Protein AF-A0A949ASQ3-F1 (afdb_monomer_lite)

Radius of gyration: 26.22 Å; chains: 1; bounding box: 41×22×84 Å

Secondary structure (DSSP, 8-state):
--GGGTTT--B-BTTTTB-SB---SSSSHHHHHHHHHHHHHHHTSHHHHHHHHHHHHH----THHHHHHHHHHHHHHHHHHHHHHHHHHHHHHHHS--

Structure (mmCIF, N/CA/C/O backbone):
data_AF-A0A949ASQ3-F1
#
_entry.id   AF-A0A949ASQ3-F1
#
loop_
_atom_site.group_PDB
_atom_site.id
_atom_site.type_symbol
_atom_site.label_atom_id
_atom_site.label_alt_id
_atom_site.label_comp_id
_atom_site.label_asym_id
_atom_site.label_entity_id
_atom_site.label_seq_id
_atom_site.pdbx_PDB_ins_code
_atom_site.Cartn_x
_atom_site.Cartn_y
_atom_site.Cartn_z
_atom_site.occupancy
_atom_site.B_iso_or_equiv
_atom_site.auth_seq_id
_atom_site.auth_comp_id
_atom_site.auth_asym_id
_atom_site.auth_atom_id
_atom_site.pdbx_PDB_model_num
ATOM 1 N N . ALA A 1 1 ? 10.475 3.068 2.035 1.00 48.78 1 ALA A N 1
ATOM 2 C CA . ALA A 1 1 ? 9.093 3.611 2.082 1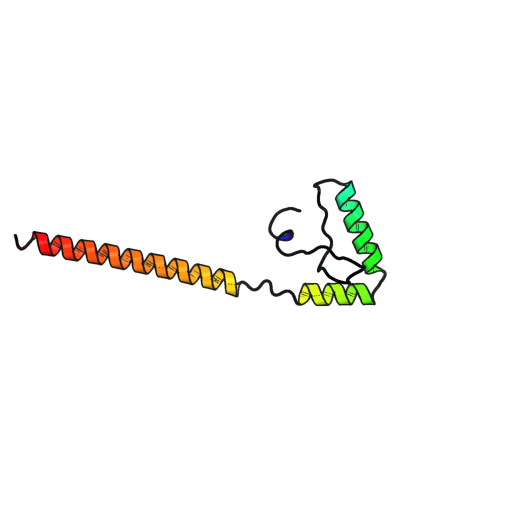.00 48.78 1 ALA A CA 1
ATOM 3 C C . ALA A 1 1 ? 8.800 4.249 3.445 1.00 48.78 1 ALA A C 1
ATOM 5 O O . ALA A 1 1 ? 9.374 3.809 4.434 1.00 48.78 1 ALA A O 1
ATOM 6 N N . VAL A 1 2 ? 7.947 5.280 3.499 1.00 45.16 2 VAL A N 1
ATOM 7 C CA . VAL A 1 2 ? 7.625 6.041 4.725 1.00 45.16 2 VAL A CA 1
ATOM 8 C C . VAL A 1 2 ? 6.141 5.858 5.071 1.00 45.16 2 VAL A C 1
ATOM 10 O O . VAL A 1 2 ? 5.285 6.097 4.222 1.00 45.16 2 VAL A O 1
ATOM 13 N N . GLY A 1 3 ? 5.829 5.459 6.309 1.00 63.28 3 GLY A N 1
ATOM 14 C CA . GLY A 1 3 ? 4.462 5.447 6.856 1.00 63.28 3 GLY A CA 1
ATOM 15 C C . GLY A 1 3 ? 3.464 4.511 6.153 1.00 63.28 3 GLY A C 1
ATOM 16 O O . GLY A 1 3 ? 3.854 3.554 5.489 1.00 63.28 3 GLY A O 1
ATOM 17 N N . GLY A 1 4 ? 2.164 4.817 6.288 1.00 58.88 4 GLY A N 1
ATOM 18 C CA . GLY A 1 4 ? 1.032 3.976 5.852 1.00 58.88 4 GLY A CA 1
ATOM 19 C C . GLY A 1 4 ? 0.950 3.655 4.352 1.00 58.88 4 GLY A C 1
ATOM 20 O O . GLY A 1 4 ? 0.113 2.854 3.941 1.00 58.88 4 GLY A O 1
ATOM 21 N N . LEU A 1 5 ? 1.833 4.228 3.530 1.00 63.56 5 LEU A N 1
ATOM 22 C CA . LEU A 1 5 ? 2.021 3.815 2.140 1.00 63.56 5 LEU A CA 1
ATOM 23 C C . LEU A 1 5 ? 2.721 2.447 2.048 1.00 63.56 5 LEU A C 1
ATOM 25 O O . LEU A 1 5 ? 2.371 1.644 1.192 1.00 63.56 5 LEU A O 1
ATOM 29 N N . LEU A 1 6 ? 3.671 2.151 2.944 1.00 67.44 6 LEU A N 1
ATOM 30 C CA . LEU A 1 6 ? 4.311 0.829 3.011 1.00 67.44 6 LEU A CA 1
ATOM 31 C C . LEU A 1 6 ? 3.304 -0.264 3.400 1.00 67.44 6 LEU A C 1
ATOM 33 O O . LEU A 1 6 ? 3.407 -1.387 2.922 1.00 67.44 6 LEU A O 1
ATOM 37 N N . ASP A 1 7 ? 2.324 0.079 4.238 1.00 70.12 7 ASP A N 1
ATOM 38 C CA . ASP A 1 7 ? 1.324 -0.872 4.735 1.00 70.12 7 ASP A CA 1
ATOM 39 C C . ASP A 1 7 ? 0.236 -1.201 3.700 1.00 70.12 7 ASP A C 1
ATOM 41 O O . ASP A 1 7 ? -0.509 -2.166 3.865 1.00 70.12 7 ASP A O 1
ATOM 45 N N . THR A 1 8 ? 0.113 -0.386 2.648 1.00 76.69 8 THR A N 1
ATOM 46 C CA . THR A 1 8 ? -0.984 -0.463 1.671 1.00 76.69 8 THR A CA 1
ATOM 47 C C . THR A 1 8 ? -0.507 -0.770 0.259 1.00 76.69 8 THR A C 1
ATOM 49 O O . THR A 1 8 ? -1.240 -1.389 -0.511 1.00 76.69 8 THR A O 1
ATOM 52 N N . VAL A 1 9 ? 0.730 -0.404 -0.082 1.00 86.06 9 VAL A N 1
ATOM 53 C CA . VAL A 1 9 ? 1.300 -0.653 -1.404 1.00 86.06 9 VAL A CA 1
ATOM 54 C C . VAL A 1 9 ? 2.140 -1.930 -1.397 1.00 86.06 9 VAL A C 1
ATOM 56 O O . VAL A 1 9 ? 3.020 -2.115 -0.566 1.00 86.06 9 VAL A O 1
ATOM 59 N N . THR A 1 10 ? 1.896 -2.804 -2.367 1.00 89.06 10 THR A N 1
ATOM 60 C CA . THR A 1 10 ? 2.672 -4.007 -2.669 1.00 89.06 10 THR A CA 1
ATOM 61 C C . THR A 1 10 ? 3.326 -3.858 -4.038 1.00 89.06 10 THR A C 1
ATOM 63 O O . THR A 1 10 ? 2.676 -3.467 -5.013 1.00 89.06 10 THR A O 1
ATOM 66 N N . ASP A 1 11 ? 4.623 -4.162 -4.113 1.00 91.69 11 ASP A N 1
ATOM 67 C CA . ASP A 1 11 ? 5.402 -3.918 -5.326 1.00 91.69 11 ASP A CA 1
ATOM 68 C C . ASP A 1 11 ? 4.920 -4.767 -6.508 1.00 91.69 11 ASP A C 1
ATOM 70 O O . ASP A 1 11 ? 4.690 -5.975 -6.389 1.00 91.69 11 ASP A O 1
ATOM 74 N N . TYR A 1 12 ? 4.770 -4.122 -7.662 1.00 93.12 12 TYR A N 1
ATOM 75 C CA . TYR A 1 12 ? 4.300 -4.760 -8.874 1.00 93.12 12 TYR A CA 1
ATOM 76 C C . TYR A 1 12 ? 5.381 -5.643 -9.499 1.00 93.12 12 TYR A C 1
ATOM 78 O O . TYR A 1 12 ? 6.468 -5.189 -9.862 1.00 93.12 12 TYR A O 1
ATOM 86 N N . ASN A 1 13 ? 5.042 -6.917 -9.692 1.00 90.81 13 ASN A N 1
ATOM 87 C CA . ASN A 1 13 ? 5.900 -7.902 -10.327 1.00 90.81 13 ASN A CA 1
ATOM 88 C C . ASN A 1 13 ? 5.348 -8.266 -11.719 1.00 90.81 13 ASN A C 1
ATOM 90 O O . ASN A 1 13 ? 4.361 -9.004 -11.802 1.00 90.81 13 ASN A O 1
ATOM 94 N N . PRO A 1 14 ? 6.009 -7.852 -12.816 1.00 87.31 14 PRO A N 1
ATOM 95 C CA . PRO A 1 14 ? 5.530 -8.096 -14.175 1.00 87.31 14 PRO A CA 1
ATOM 96 C C . PRO A 1 14 ? 5.517 -9.578 -14.572 1.00 87.31 14 PRO A C 1
ATOM 98 O O . PRO A 1 14 ? 4.719 -9.958 -15.421 1.00 87.31 14 PRO A O 1
ATOM 101 N N . LYS A 1 15 ? 6.342 -10.435 -13.947 1.00 89.00 15 LYS A N 1
ATOM 102 C CA . LYS A 1 15 ? 6.357 -11.884 -14.230 1.00 89.00 15 LYS A CA 1
ATOM 103 C C . LYS A 1 15 ? 5.103 -12.586 -13.713 1.00 89.00 15 LYS A C 1
ATOM 105 O O . LYS A 1 15 ? 4.642 -13.549 -14.308 1.00 89.00 15 LYS A O 1
ATOM 110 N N . THR A 1 16 ? 4.572 -12.121 -12.584 1.00 89.56 16 THR A N 1
ATOM 111 C CA . THR A 1 16 ? 3.381 -12.714 -11.945 1.00 89.56 16 THR A CA 1
ATOM 112 C C . THR A 1 16 ? 2.117 -11.892 -12.181 1.00 89.56 16 THR A C 1
ATOM 114 O O . THR A 1 16 ? 1.015 -12.346 -11.878 1.00 89.56 16 THR A O 1
ATOM 117 N N . GLY A 1 17 ? 2.272 -10.657 -12.664 1.00 86.81 17 GLY A N 1
ATOM 118 C CA . GLY A 1 17 ? 1.208 -9.673 -12.792 1.00 86.81 17 GLY A CA 1
ATOM 119 C C . GLY A 1 17 ? 0.588 -9.258 -11.456 1.00 86.81 17 GLY A C 1
ATOM 120 O O . GLY A 1 17 ? -0.519 -8.722 -11.477 1.00 86.81 17 GLY A O 1
ATOM 121 N N . ARG A 1 18 ? 1.231 -9.534 -10.310 1.00 88.62 18 ARG A N 1
ATOM 122 C CA . ARG A 1 18 ? 0.752 -9.211 -8.949 1.00 88.62 18 ARG A CA 1
ATOM 123 C C . ARG A 1 18 ? 1.362 -7.912 -8.425 1.00 88.62 18 ARG A C 1
ATOM 125 O O . ARG A 1 18 ? 2.330 -7.425 -8.991 1.00 88.62 18 ARG A O 1
ATOM 132 N N . GLY A 1 19 ? 0.790 -7.386 -7.344 1.00 89.88 19 GLY A N 1
ATOM 133 C CA . GLY A 1 19 ? 1.119 -6.080 -6.773 1.00 89.88 19 GLY A CA 1
ATOM 134 C C . GLY A 1 19 ? 0.127 -4.997 -7.200 1.00 89.88 19 GLY A C 1
ATOM 135 O O . GLY A 1 19 ? -0.666 -5.197 -8.134 1.00 89.88 19 GLY A O 1
ATOM 136 N N . ASN A 1 20 ? 0.156 -3.880 -6.482 1.00 90.25 20 ASN A N 1
ATOM 137 C CA . ASN A 1 20 ? -0.797 -2.774 -6.607 1.00 90.25 20 ASN A CA 1
ATOM 138 C C . ASN A 1 20 ? -0.117 -1.404 -6.822 1.00 90.25 20 ASN A C 1
ATOM 140 O O . ASN A 1 20 ? -0.808 -0.409 -7.024 1.00 90.25 20 ASN A O 1
ATOM 144 N N . GLY A 1 21 ? 1.217 -1.348 -6.826 1.00 90.38 21 GLY A N 1
ATOM 145 C CA . GLY A 1 21 ? 1.975 -0.123 -7.056 1.00 90.38 21 GLY A CA 1
ATOM 146 C C . GLY A 1 21 ? 3.469 -0.380 -7.212 1.00 90.38 21 GLY A C 1
ATOM 147 O O . GLY A 1 21 ? 3.892 -1.508 -7.449 1.00 90.38 21 GLY A O 1
ATOM 148 N N . PHE A 1 22 ? 4.273 0.676 -7.102 1.00 91.62 22 PHE A N 1
ATOM 149 C CA . PHE A 1 22 ? 5.724 0.614 -7.273 1.00 91.62 22 PHE A CA 1
ATOM 150 C C . PHE A 1 22 ? 6.395 1.108 -6.000 1.00 91.62 22 PHE A C 1
ATOM 152 O O . PHE A 1 22 ? 6.240 2.266 -5.613 1.00 91.62 22 PHE A O 1
ATOM 159 N N . LEU A 1 23 ? 7.125 0.215 -5.341 1.00 90.19 23 LEU A N 1
ATOM 160 C CA . LEU A 1 23 ? 7.888 0.535 -4.146 1.00 90.19 23 LEU A CA 1
ATOM 161 C C . LEU A 1 23 ? 9.358 0.761 -4.484 1.00 90.19 23 LEU A C 1
ATOM 163 O O . LEU A 1 23 ? 9.895 0.246 -5.467 1.00 90.19 23 LEU A O 1
ATOM 167 N N . PHE A 1 24 ? 10.010 1.510 -3.606 1.00 89.19 24 PHE A N 1
ATOM 168 C CA . PHE A 1 24 ? 11.450 1.669 -3.573 1.00 89.19 24 PHE A CA 1
ATOM 169 C C . PHE A 1 24 ? 11.936 1.446 -2.133 1.00 89.19 24 PHE A C 1
ATOM 171 O O . PHE A 1 24 ? 11.277 1.836 -1.156 1.00 89.19 24 PHE A O 1
ATOM 178 N N . THR A 1 25 ? 13.043 0.722 -2.001 1.00 79.75 25 THR A N 1
ATOM 179 C CA . THR A 1 25 ? 13.503 0.143 -0.734 1.00 79.75 25 THR A CA 1
ATOM 180 C C . THR A 1 25 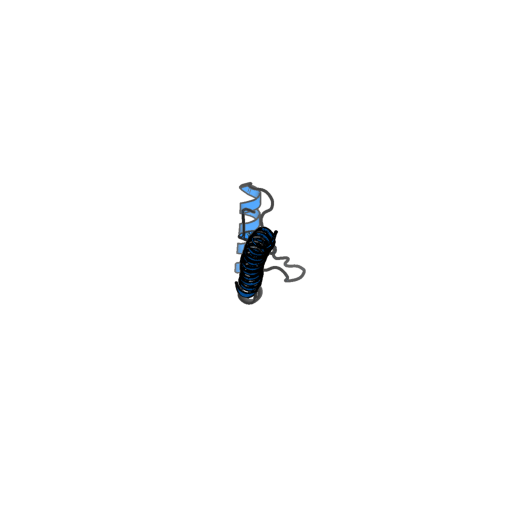? 14.233 1.158 0.131 1.00 79.75 25 THR A C 1
ATOM 182 O O . THR A 1 25 ? 13.860 1.352 1.290 1.00 79.75 25 THR A O 1
ATOM 185 N N . SER A 1 26 ? 15.218 1.851 -0.436 1.00 82.50 26 SER A N 1
ATOM 186 C CA . SER A 1 26 ? 16.073 2.794 0.285 1.00 82.50 26 SER A CA 1
ATOM 187 C C . SER A 1 26 ? 15.588 4.220 0.080 1.00 82.50 26 SER A C 1
ATOM 189 O O . SER A 1 26 ? 15.053 4.554 -0.970 1.00 82.50 26 SER A O 1
ATOM 191 N N . TYR A 1 27 ? 15.815 5.108 1.044 1.00 81.06 27 TYR A N 1
ATOM 192 C CA . TYR A 1 27 ? 15.571 6.541 0.851 1.00 81.06 27 TYR A CA 1
ATOM 193 C C . TYR A 1 27 ? 16.705 7.168 0.017 1.00 81.06 27 TYR A C 1
ATOM 195 O O . TYR A 1 27 ? 17.504 7.954 0.516 1.00 81.06 27 TYR A O 1
ATOM 203 N N . SER A 1 28 ? 16.826 6.742 -1.241 1.00 89.31 28 SER A N 1
ATOM 204 C CA . SER A 1 28 ? 17.854 7.178 -2.185 1.00 89.31 28 SER A CA 1
ATOM 205 C C . SER A 1 28 ? 17.204 7.672 -3.479 1.00 89.31 28 SER A C 1
ATOM 207 O O . SER A 1 28 ? 16.174 7.152 -3.918 1.00 89.31 28 SER A O 1
ATOM 209 N N . SER A 1 29 ? 17.818 8.667 -4.121 1.00 90.69 29 SER A N 1
ATOM 210 C CA . SER A 1 29 ? 17.348 9.182 -5.414 1.00 90.69 29 SER A CA 1
ATOM 211 C C . SER A 1 29 ? 17.385 8.112 -6.510 1.00 90.69 29 SER A C 1
ATOM 213 O O . SER A 1 29 ? 16.532 8.105 -7.393 1.00 90.69 29 SER A O 1
ATOM 215 N N . ASN A 1 30 ? 18.340 7.182 -6.429 1.00 92.50 30 ASN A N 1
ATOM 216 C CA . ASN A 1 30 ? 18.497 6.096 -7.395 1.00 92.50 30 ASN A CA 1
ATOM 217 C C . ASN A 1 30 ? 17.350 5.083 -7.301 1.00 92.50 30 ASN A C 1
ATOM 219 O O . ASN A 1 30 ? 16.774 4.717 -8.325 1.00 92.50 30 ASN A O 1
ATOM 223 N N . ASP A 1 31 ? 16.977 4.669 -6.086 1.00 89.12 31 ASP A N 1
ATOM 224 C CA . ASP A 1 31 ? 15.881 3.718 -5.875 1.00 89.12 31 ASP A CA 1
ATOM 225 C C . ASP A 1 31 ? 14.539 4.341 -6.296 1.00 89.12 31 ASP A C 1
ATOM 227 O O . ASP A 1 31 ? 13.692 3.664 -6.887 1.00 89.12 31 ASP A O 1
ATOM 231 N N . LEU A 1 32 ? 14.358 5.646 -6.052 1.00 90.56 32 LEU A N 1
ATOM 232 C CA . LEU A 1 32 ? 13.192 6.394 -6.524 1.00 90.56 32 LEU A CA 1
ATOM 233 C C . LEU A 1 32 ? 13.130 6.441 -8.056 1.00 90.56 32 LEU A C 1
ATOM 235 O O . LEU A 1 32 ? 12.085 6.140 -8.634 1.00 90.56 32 LEU A O 1
ATOM 239 N N . LEU A 1 33 ? 14.241 6.794 -8.712 1.00 94.25 33 LEU A N 1
ATOM 240 C CA . LEU A 1 33 ? 14.321 6.839 -10.171 1.00 94.25 33 LEU A CA 1
ATOM 241 C C . LEU A 1 33 ? 14.003 5.469 -10.775 1.00 94.25 33 LEU A C 1
ATOM 243 O O . LEU A 1 33 ? 13.215 5.378 -11.711 1.00 94.25 33 LEU A O 1
ATOM 247 N N . PHE A 1 34 ? 14.546 4.396 -10.201 1.00 92.69 34 PHE A N 1
ATOM 248 C CA . PHE A 1 34 ? 14.269 3.037 -10.651 1.00 92.69 34 PHE A CA 1
ATOM 249 C C . PHE A 1 34 ? 12.779 2.681 -10.546 1.00 92.69 34 PHE A C 1
ATOM 251 O O . PHE A 1 34 ? 12.195 2.150 -11.494 1.00 92.69 34 PHE A O 1
ATOM 258 N N . ALA A 1 35 ? 12.131 2.996 -9.421 1.00 92.62 35 ALA A N 1
ATOM 259 C CA . ALA A 1 35 ? 10.696 2.772 -9.263 1.00 92.62 35 ALA A CA 1
ATOM 260 C C . ALA A 1 35 ? 9.861 3.589 -10.263 1.00 92.62 35 ALA A C 1
ATOM 262 O O . ALA A 1 35 ? 8.901 3.058 -10.825 1.00 92.62 35 ALA A O 1
ATOM 263 N N . LEU A 1 36 ? 10.251 4.837 -10.536 1.00 94.06 36 LEU A N 1
ATOM 264 C CA . LEU A 1 36 ? 9.579 5.690 -11.514 1.00 94.06 36 LEU A CA 1
ATOM 265 C C . LEU A 1 36 ? 9.720 5.145 -12.941 1.00 94.06 36 LEU A C 1
ATOM 267 O O . LEU A 1 36 ? 8.728 5.071 -13.665 1.00 94.06 36 LEU A O 1
ATOM 271 N N . THR A 1 37 ? 10.917 4.705 -13.329 1.00 94.62 37 THR A N 1
ATOM 272 C CA . THR A 1 37 ? 11.157 4.085 -14.638 1.00 94.62 37 THR A CA 1
ATOM 273 C C . THR A 1 37 ? 10.267 2.859 -14.830 1.00 94.62 37 THR A C 1
ATOM 275 O O . THR A 1 37 ? 9.548 2.778 -15.826 1.00 94.62 37 THR A O 1
ATOM 278 N N . ARG A 1 38 ? 10.202 1.958 -13.837 1.00 94.06 38 ARG A N 1
ATOM 279 C CA . ARG A 1 38 ? 9.294 0.796 -13.884 1.00 94.06 38 ARG A CA 1
ATOM 280 C C . ARG A 1 38 ? 7.829 1.208 -14.032 1.00 94.06 38 ARG A C 1
ATOM 282 O O . ARG A 1 38 ? 7.082 0.555 -14.764 1.00 94.06 38 ARG A O 1
ATOM 289 N N . ALA A 1 39 ? 7.405 2.269 -13.347 1.00 92.88 39 ALA A N 1
ATOM 290 C CA . ALA A 1 39 ? 6.041 2.774 -13.453 1.00 92.88 39 ALA A CA 1
ATOM 291 C C . ALA A 1 39 ? 5.735 3.284 -14.870 1.00 92.88 39 ALA A C 1
ATOM 293 O O . ALA A 1 39 ? 4.715 2.906 -15.447 1.00 92.88 39 ALA A O 1
ATOM 294 N N . LEU A 1 40 ? 6.640 4.069 -15.461 1.00 94.62 40 LEU A N 1
ATOM 295 C CA . LEU A 1 40 ? 6.492 4.616 -16.813 1.00 94.62 40 LEU A CA 1
ATOM 296 C C . LEU A 1 40 ? 6.504 3.530 -17.896 1.00 94.62 40 LEU A C 1
ATOM 298 O O . LEU A 1 40 ? 5.695 3.574 -18.822 1.00 94.62 40 LEU A O 1
ATOM 302 N N . GLU A 1 41 ? 7.366 2.523 -17.770 1.00 93.19 41 GLU A N 1
ATOM 303 C CA . GLU A 1 41 ? 7.390 1.372 -18.683 1.00 93.19 41 GLU A CA 1
ATOM 304 C C . GLU A 1 41 ? 6.070 0.590 -18.667 1.00 93.19 41 GLU A C 1
ATOM 306 O O . GLU A 1 41 ? 5.594 0.124 -19.705 1.00 93.19 41 GLU A O 1
ATOM 311 N N . ASN A 1 42 ? 5.450 0.448 -17.491 1.00 90.88 42 ASN A N 1
ATOM 312 C CA . ASN A 1 42 ? 4.158 -0.222 -17.363 1.00 90.88 42 ASN A CA 1
ATOM 313 C C . ASN A 1 42 ? 2.992 0.668 -17.801 1.00 90.88 42 ASN A C 1
ATOM 315 O O . ASN A 1 42 ? 2.024 0.149 -18.351 1.00 90.88 42 ASN A O 1
ATOM 319 N N . TYR A 1 43 ? 3.090 1.985 -17.619 1.00 91.19 43 TYR A N 1
ATOM 320 C CA . TYR A 1 43 ? 2.098 2.947 -18.101 1.00 91.19 43 TYR A CA 1
ATOM 321 C C . TYR A 1 43 ? 1.955 2.912 -19.629 1.00 91.19 43 TYR A C 1
ATOM 323 O O . TYR A 1 43 ? 0.839 2.936 -20.145 1.00 91.19 43 TYR A O 1
ATOM 331 N N . GLN A 1 44 ? 3.068 2.746 -20.353 1.00 92.94 44 GLN A N 1
ATOM 332 C CA . GLN A 1 44 ? 3.057 2.563 -21.812 1.00 92.94 44 GLN A CA 1
ATOM 333 C C . GLN A 1 44 ? 2.290 1.301 -22.254 1.00 92.94 44 GLN A C 1
ATOM 335 O O . GLN A 1 44 ? 1.816 1.217 -23.385 1.00 92.94 44 GLN A O 1
ATOM 340 N N . ARG A 1 45 ? 2.125 0.312 -21.366 1.00 92.81 45 ARG A N 1
ATOM 341 C CA . ARG A 1 45 ? 1.390 -0.935 -21.625 1.00 92.81 45 ARG A CA 1
ATOM 342 C C . ARG A 1 45 ? -0.030 -0.828 -21.078 1.00 92.81 45 ARG A C 1
ATOM 344 O O . ARG A 1 45 ? -0.336 -1.322 -19.994 1.00 92.81 45 ARG A O 1
ATOM 351 N N . GLN A 1 46 ? -0.919 -0.211 -21.852 1.00 90.69 46 GLN A N 1
ATOM 352 C CA . GLN A 1 46 ? -2.243 0.206 -21.378 1.00 90.69 46 GLN A CA 1
ATOM 353 C C . GLN A 1 46 ? -3.109 -0.929 -20.793 1.00 90.69 46 GLN A C 1
ATOM 355 O O . GLN A 1 46 ? -3.801 -0.722 -19.796 1.00 90.69 46 GLN A O 1
ATOM 360 N N . SER A 1 47 ? -3.041 -2.144 -21.344 1.00 90.94 47 SER A N 1
ATOM 361 C CA . SER A 1 47 ? -3.770 -3.314 -20.823 1.00 90.94 47 SER A CA 1
ATOM 362 C C . SER A 1 47 ? -3.273 -3.754 -19.437 1.00 90.94 47 SER A C 1
ATOM 364 O O . SER A 1 47 ? -4.069 -3.979 -18.516 1.00 90.94 47 SER A O 1
ATOM 366 N N . THR A 1 48 ? -1.953 -3.833 -19.271 1.00 89.38 48 THR A N 1
ATOM 367 C CA . THR A 1 48 ? -1.283 -4.139 -18.002 1.00 89.38 48 THR A CA 1
ATOM 368 C C . THR A 1 48 ? -1.569 -3.055 -16.971 1.00 89.38 48 THR A C 1
ATOM 370 O O . THR A 1 48 ? -1.976 -3.362 -15.850 1.00 89.38 48 THR A O 1
ATOM 373 N N . TRP A 1 49 ? -1.445 -1.789 -17.375 1.00 92.94 49 TRP A N 1
ATOM 374 C CA . TRP A 1 49 ? -1.718 -0.631 -16.533 1.00 92.94 49 TRP A CA 1
ATOM 375 C C . TRP A 1 49 ? -3.145 -0.638 -15.987 1.00 92.94 49 TRP A C 1
ATOM 377 O O . TRP A 1 49 ? -3.352 -0.565 -14.778 1.00 92.94 49 TRP A O 1
ATOM 387 N N . GLN A 1 50 ? -4.147 -0.813 -16.853 1.00 92.81 50 GLN A N 1
ATOM 388 C CA . GLN A 1 50 ? -5.539 -0.868 -16.409 1.00 92.81 50 GLN A CA 1
ATOM 389 C C . GLN A 1 50 ? -5.803 -2.026 -15.443 1.00 92.81 50 GLN A C 1
ATOM 391 O O . GLN A 1 50 ? -6.608 -1.889 -14.523 1.00 92.81 50 GLN A O 1
ATOM 396 N N . THR A 1 51 ? -5.147 -3.169 -15.643 1.00 91.19 51 THR A N 1
ATOM 397 C CA . THR A 1 51 ? -5.288 -4.325 -14.749 1.00 91.19 51 THR A CA 1
ATOM 398 C C . THR A 1 51 ? -4.702 -4.032 -13.369 1.00 91.19 51 THR A C 1
ATOM 400 O O . THR A 1 51 ? -5.341 -4.340 -12.361 1.00 91.19 51 THR A O 1
ATOM 403 N N . LEU A 1 52 ? -3.530 -3.394 -13.322 1.00 91.19 52 LEU A N 1
ATOM 404 C CA . LEU A 1 52 ? -2.887 -2.943 -12.090 1.00 91.19 52 LEU A CA 1
ATOM 405 C C . LEU A 1 52 ? -3.772 -1.930 -11.354 1.00 91.19 52 LEU A C 1
ATOM 407 O O . LEU A 1 52 ? -4.103 -2.154 -10.191 1.00 91.19 52 LEU A O 1
ATOM 411 N N . VAL A 1 53 ? -4.242 -0.885 -12.044 1.00 90.50 53 VAL A N 1
ATOM 412 C CA . VAL A 1 53 ? -5.120 0.148 -11.466 1.00 90.50 53 VAL A CA 1
ATOM 413 C C . VAL A 1 53 ? -6.416 -0.464 -10.937 1.00 90.50 53 VAL A C 1
ATOM 415 O O . VAL A 1 53 ? -6.797 -0.211 -9.798 1.00 90.50 53 VAL A O 1
ATOM 418 N N . ARG A 1 54 ? -7.082 -1.330 -11.713 1.00 90.38 54 ARG A N 1
ATOM 419 C CA . ARG A 1 54 ? -8.304 -2.016 -11.260 1.00 90.38 54 ARG A CA 1
ATOM 420 C C . ARG A 1 54 ? -8.064 -2.873 -10.022 1.00 90.38 54 ARG A C 1
ATOM 422 O O . ARG A 1 54 ? -8.970 -3.001 -9.205 1.00 90.38 54 ARG A O 1
ATOM 429 N N . ARG A 1 55 ? -6.884 -3.482 -9.880 1.00 87.88 55 ARG A N 1
ATOM 430 C CA . ARG A 1 55 ? -6.532 -4.242 -8.677 1.00 87.88 55 ARG A CA 1
ATOM 431 C C . ARG A 1 55 ? -6.323 -3.321 -7.483 1.00 87.88 55 ARG A C 1
ATOM 433 O O . ARG A 1 55 ? -6.939 -3.568 -6.456 1.00 87.88 55 ARG A O 1
ATOM 440 N N . ALA A 1 56 ? -5.533 -2.263 -7.643 1.00 87.69 56 ALA A N 1
ATOM 441 C CA . ALA A 1 56 ? -5.295 -1.283 -6.588 1.00 87.69 56 ALA A CA 1
ATOM 442 C C . ALA A 1 56 ? -6.613 -0.674 -6.079 1.00 87.69 56 ALA A C 1
ATOM 444 O O . ALA A 1 56 ? -6.853 -0.623 -4.880 1.00 87.69 56 ALA A O 1
ATOM 445 N N . MET A 1 57 ? -7.531 -0.330 -6.987 1.00 85.94 57 MET A N 1
ATOM 446 C CA . MET A 1 57 ? -8.853 0.205 -6.634 1.00 85.94 57 MET A CA 1
ATOM 447 C C . MET A 1 57 ? -9.792 -0.816 -5.974 1.00 85.94 57 MET A C 1
ATOM 449 O O . MET A 1 57 ? -10.757 -0.425 -5.322 1.00 85.94 57 MET A O 1
ATOM 453 N N . LYS A 1 58 ? -9.548 -2.120 -6.154 1.00 83.88 58 LYS A N 1
ATOM 454 C CA . LYS A 1 58 ? -10.300 -3.187 -5.477 1.00 83.88 58 LYS A CA 1
ATOM 455 C C . LYS A 1 58 ? -9.807 -3.443 -4.059 1.00 83.88 58 LYS A C 1
ATOM 457 O O . LYS A 1 58 ? -10.496 -4.139 -3.313 1.00 83.88 58 LYS A O 1
ATOM 462 N N . GLU A 1 59 ? -8.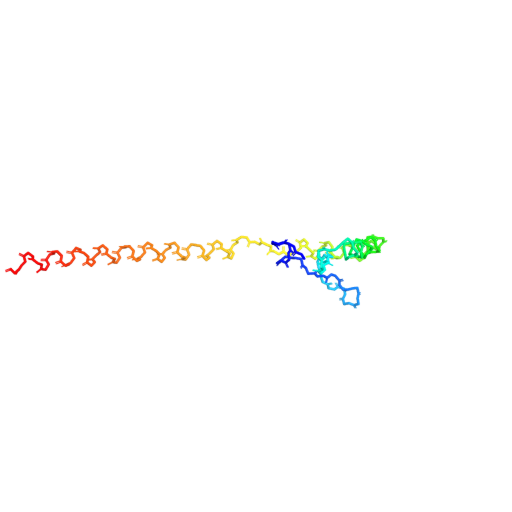636 -2.938 -3.682 1.00 78.00 59 GLU A N 1
ATOM 463 C CA . GLU A 1 59 ? -8.156 -3.117 -2.322 1.00 78.00 59 GLU A CA 1
ATOM 464 C C . GLU A 1 59 ? -9.018 -2.318 -1.348 1.00 78.00 59 GLU A C 1
ATOM 466 O O . GLU A 1 59 ? -9.163 -1.098 -1.417 1.00 78.00 59 GLU A O 1
ATOM 471 N N . SER A 1 60 ? -9.660 -3.048 -0.439 1.00 65.94 60 SER A N 1
ATOM 472 C CA . SER A 1 60 ? -10.542 -2.467 0.556 1.00 65.94 60 SER A CA 1
ATOM 473 C C . SER A 1 60 ? -9.724 -1.963 1.745 1.00 65.94 60 SER A C 1
ATOM 475 O O . SER A 1 60 ? -9.496 -2.703 2.702 1.00 65.94 60 SER A O 1
ATOM 477 N N . TYR A 1 61 ? -9.359 -0.683 1.754 1.00 66.69 61 TYR A N 1
ATOM 478 C CA . TYR A 1 61 ? -8.774 -0.017 2.931 1.00 66.69 61 TYR A CA 1
ATOM 479 C C . TYR A 1 61 ? -9.852 0.439 3.931 1.00 66.69 61 TYR A C 1
ATOM 481 O O . TYR A 1 61 ? -9.819 1.539 4.480 1.00 66.69 61 TYR A O 1
ATOM 489 N N . SER A 1 62 ? -10.877 -0.394 4.127 1.00 68.88 62 SER A N 1
ATOM 490 C CA . SER A 1 62 ? -12.049 -0.037 4.921 1.00 68.88 62 SER A CA 1
ATOM 491 C C . SER A 1 62 ? -11.691 0.169 6.395 1.00 68.88 62 SER A C 1
ATOM 493 O O . SER A 1 62 ? -11.134 -0.710 7.054 1.00 68.88 62 SER A O 1
ATOM 495 N N . TRP A 1 63 ? -12.143 1.291 6.955 1.00 72.31 63 TRP A N 1
ATOM 496 C CA . TRP A 1 63 ? -12.066 1.605 8.386 1.00 72.31 63 TRP A CA 1
ATOM 497 C C . TRP A 1 63 ? -12.890 0.674 9.286 1.00 72.31 63 TRP A C 1
ATOM 499 O O . TRP A 1 63 ? -12.802 0.759 10.511 1.00 72.31 63 TRP A O 1
ATOM 509 N N . THR A 1 64 ? -13.677 -0.237 8.713 1.00 79.69 64 THR A N 1
ATOM 510 C CA . THR A 1 64 ? -14.564 -1.136 9.464 1.00 79.69 64 THR A CA 1
ATOM 511 C C . THR A 1 64 ? -13.822 -2.017 10.468 1.00 79.69 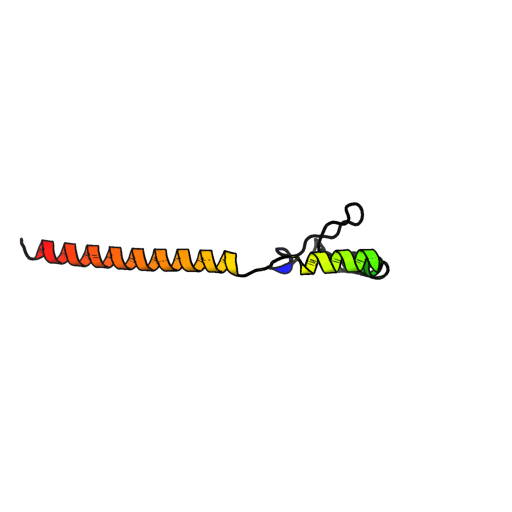64 THR A C 1
ATOM 513 O O . THR A 1 64 ? -14.293 -2.179 11.596 1.00 79.69 64 THR A O 1
ATOM 516 N N . LEU A 1 65 ? -12.662 -2.574 10.102 1.00 77.50 65 LEU A N 1
ATOM 517 C CA . LEU A 1 65 ? -11.903 -3.461 10.988 1.00 77.50 65 LEU A CA 1
ATOM 518 C C . LEU A 1 65 ? -11.238 -2.690 12.150 1.00 77.50 65 LEU A C 1
ATOM 520 O O . LEU A 1 65 ? -11.441 -3.092 13.302 1.00 77.50 65 LEU A O 1
ATOM 524 N N . PRO A 1 66 ? -10.518 -1.569 11.916 1.00 82.75 66 PRO A N 1
ATOM 525 C CA . PRO A 1 66 ? -10.037 -0.714 13.002 1.00 82.75 66 PRO A CA 1
ATOM 526 C C . PRO A 1 66 ? -11.169 -0.182 13.889 1.00 82.75 66 PRO A C 1
ATOM 528 O O . PRO A 1 66 ? -11.081 -0.286 15.111 1.00 82.75 66 PRO A O 1
ATOM 531 N N . ALA A 1 67 ? -12.269 0.309 13.306 1.00 89.50 67 ALA A N 1
ATOM 532 C CA . ALA A 1 67 ? -13.398 0.859 14.059 1.00 89.50 67 ALA A CA 1
ATOM 533 C C . ALA A 1 67 ? -14.019 -0.171 15.016 1.00 89.50 67 ALA A C 1
ATOM 535 O O . ALA A 1 67 ? -14.265 0.135 16.185 1.00 89.50 67 ALA A O 1
ATOM 536 N N . LYS A 1 68 ? -14.198 -1.425 14.572 1.00 91.06 68 LYS A N 1
ATOM 537 C CA . LYS A 1 68 ? -14.654 -2.522 15.444 1.00 91.06 68 LYS A CA 1
ATOM 538 C C . LYS A 1 68 ? -13.714 -2.732 16.634 1.00 91.06 68 LYS A C 1
ATOM 540 O O . LYS A 1 68 ? -14.189 -2.873 17.762 1.00 91.06 68 LYS A O 1
ATOM 545 N N . LYS A 1 69 ? -12.394 -2.715 16.412 1.00 90.06 69 LYS A N 1
ATOM 546 C CA . LYS A 1 69 ? -11.395 -2.845 17.489 1.00 90.06 69 LYS A CA 1
ATOM 547 C C . LYS A 1 69 ? -11.488 -1.685 18.488 1.00 90.06 69 LYS A C 1
ATOM 549 O O . LYS A 1 69 ? -11.490 -1.933 19.694 1.00 90.06 69 LYS A O 1
ATOM 554 N N . TYR A 1 70 ? -11.651 -0.452 18.006 1.00 92.44 70 TYR A N 1
ATOM 555 C CA . TYR A 1 70 ? -11.852 0.722 18.864 1.00 92.44 70 TYR A CA 1
ATOM 556 C C . TYR A 1 70 ? -13.120 0.612 19.719 1.00 92.44 70 TYR A C 1
ATOM 558 O O . TYR A 1 70 ? -13.066 0.842 20.927 1.00 92.44 70 TYR A O 1
ATOM 566 N N . ILE A 1 71 ? -14.244 0.183 19.135 1.00 95.56 71 ILE A N 1
ATOM 567 C CA . ILE A 1 71 ? -15.505 -0.016 19.868 1.00 95.56 71 ILE A CA 1
ATOM 568 C C . ILE A 1 71 ? -15.342 -1.066 20.977 1.00 95.56 71 ILE A C 1
ATOM 570 O O . ILE A 1 71 ? -15.813 -0.861 22.098 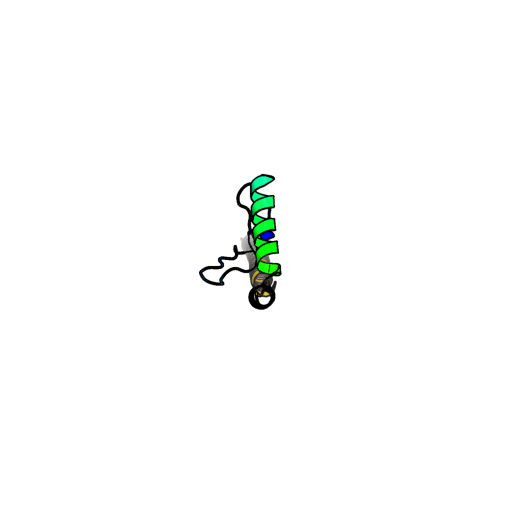1.00 95.56 71 ILE A O 1
ATOM 574 N N . ILE A 1 72 ? -14.665 -2.185 20.694 1.00 96.25 72 ILE A N 1
ATOM 575 C CA . ILE A 1 72 ? -14.394 -3.237 21.689 1.00 96.25 72 ILE A CA 1
ATOM 576 C C . ILE A 1 72 ? -13.569 -2.679 22.851 1.00 96.25 72 ILE A C 1
ATOM 578 O O . ILE A 1 72 ? -13.917 -2.900 24.016 1.00 96.25 72 ILE A O 1
ATOM 582 N N . LEU A 1 73 ? -12.501 -1.938 22.547 1.00 96.50 73 LEU A N 1
ATOM 583 C CA . LEU A 1 73 ? -11.645 -1.327 23.559 1.00 96.50 73 LEU A CA 1
ATOM 584 C C . LEU A 1 73 ? -12.440 -0.360 24.443 1.00 96.50 73 LEU A C 1
ATOM 586 O O . LEU A 1 73 ? -12.385 -0.457 25.668 1.00 96.50 73 LEU A O 1
ATOM 590 N N . TYR A 1 74 ? -13.243 0.510 23.833 1.00 96.31 74 TYR A N 1
ATOM 591 C CA . TYR A 1 74 ? -14.067 1.479 24.549 1.00 96.31 74 TYR A CA 1
ATOM 592 C C . TYR A 1 74 ? -15.079 0.798 25.485 1.00 96.31 74 TYR A C 1
ATOM 594 O O . TYR A 1 74 ? -15.166 1.123 26.673 1.00 96.31 74 TYR A O 1
ATOM 602 N N . ARG A 1 75 ? -15.776 -0.238 24.995 1.00 96.56 75 ARG A N 1
ATOM 603 C CA . ARG A 1 75 ? -16.703 -1.051 25.803 1.00 96.56 75 ARG A CA 1
ATOM 604 C C . ARG A 1 75 ? -16.003 -1.733 26.980 1.00 96.56 75 ARG A C 1
ATOM 606 O O . ARG A 1 75 ? -16.556 -1.769 28.082 1.00 96.56 75 ARG A O 1
ATOM 613 N N . LYS A 1 76 ? -14.785 -2.249 26.777 1.00 96.69 76 LYS A N 1
ATOM 614 C CA . LYS A 1 76 ? -13.974 -2.861 27.842 1.00 96.69 76 LYS A CA 1
ATOM 615 C C . LYS A 1 76 ? -13.650 -1.847 28.941 1.00 96.69 76 LYS A C 1
ATOM 617 O O . LYS A 1 76 ? -13.779 -2.173 30.122 1.00 96.69 76 LYS A O 1
ATOM 622 N N . THR A 1 77 ? -13.283 -0.624 28.568 1.00 96.44 77 THR A N 1
ATOM 623 C CA . THR A 1 77 ? -12.966 0.451 29.518 1.00 96.44 77 THR A CA 1
ATOM 624 C C . THR A 1 77 ? -14.191 0.865 30.330 1.00 96.44 77 THR A C 1
ATOM 626 O O . THR A 1 77 ? -14.112 0.904 31.557 1.00 96.44 77 THR A O 1
ATOM 629 N N . ILE A 1 78 ? -15.351 1.052 29.689 1.00 96.44 78 ILE A N 1
ATOM 630 C CA . ILE A 1 78 ? -16.614 1.347 30.392 1.00 96.44 78 ILE A CA 1
ATOM 631 C C . ILE A 1 78 ? -16.953 0.246 31.402 1.00 96.44 78 ILE A C 1
ATOM 633 O O . ILE A 1 78 ? -17.287 0.534 32.552 1.00 96.44 78 ILE A O 1
ATOM 637 N N . ARG A 1 79 ? -16.844 -1.028 31.002 1.00 95.38 79 ARG A N 1
ATOM 638 C CA . ARG A 1 79 ? -17.119 -2.161 31.899 1.00 95.38 79 ARG A CA 1
ATOM 639 C C . ARG A 1 79 ? -16.167 -2.180 33.095 1.00 95.38 79 ARG A C 1
ATOM 641 O O . ARG A 1 79 ? -16.604 -2.432 34.215 1.00 95.38 79 ARG A O 1
ATOM 648 N N . LYS A 1 80 ? -14.881 -1.886 32.878 1.00 94.31 80 LYS A N 1
ATOM 649 C CA . LYS A 1 80 ? -13.883 -1.795 33.954 1.00 94.31 80 LYS A CA 1
ATOM 650 C C . LYS A 1 80 ? -14.244 -0.698 34.958 1.00 94.31 80 LYS A C 1
ATOM 652 O O . LYS A 1 80 ? -14.198 -0.964 36.155 1.00 94.31 80 LYS A O 1
ATOM 657 N N . ILE A 1 81 ? -14.649 0.480 34.480 1.00 94.12 81 ILE A N 1
ATOM 658 C CA . ILE A 1 81 ? -15.064 1.605 35.332 1.00 94.12 81 ILE A CA 1
ATOM 659 C C . ILE A 1 81 ? -16.303 1.233 36.155 1.00 94.12 81 ILE A C 1
ATOM 661 O O . ILE A 1 81 ? -16.287 1.380 37.375 1.00 94.12 81 ILE A O 1
ATOM 665 N N . LYS A 1 82 ? -17.341 0.661 35.525 1.00 91.12 82 LYS A N 1
ATOM 666 C CA . LYS A 1 82 ? -18.544 0.193 36.240 1.00 91.12 82 LYS A CA 1
ATOM 667 C C . LYS A 1 82 ? -18.201 -0.807 37.347 1.00 91.12 82 LYS A C 1
ATOM 669 O O . LYS A 1 82 ? -18.658 -0.655 38.474 1.00 91.12 82 LYS A O 1
ATOM 674 N N . ASN A 1 83 ? -17.343 -1.784 37.052 1.00 89.69 83 ASN A N 1
ATOM 675 C CA . ASN A 1 83 ? -16.922 -2.787 38.032 1.00 89.69 83 ASN A CA 1
ATOM 676 C C . ASN A 1 83 ? -16.096 -2.188 39.183 1.00 89.69 83 ASN A C 1
ATOM 678 O O . ASN A 1 83 ? -16.176 -2.674 40.309 1.00 89.69 83 ASN A O 1
ATOM 682 N N . GLN A 1 84 ? -15.283 -1.161 38.919 1.00 87.31 84 GLN A N 1
ATOM 683 C CA . GLN A 1 84 ? -14.534 -0.457 39.963 1.00 87.31 84 GLN A CA 1
ATOM 684 C C . GLN A 1 84 ? -15.457 0.349 40.880 1.00 87.31 84 GLN A C 1
ATOM 686 O O . GLN A 1 84 ? -15.254 0.330 42.091 1.00 87.31 84 GLN A O 1
ATOM 691 N N . ASN A 1 85 ? -16.482 0.996 40.326 1.00 85.81 85 ASN A N 1
ATOM 692 C CA . ASN A 1 85 ? -17.461 1.745 41.112 1.00 85.81 85 ASN A CA 1
ATOM 693 C C . ASN A 1 85 ? -18.316 0.811 41.981 1.00 85.81 85 ASN A C 1
ATOM 695 O O . ASN A 1 85 ? -18.397 1.031 43.186 1.00 85.81 85 ASN A O 1
ATOM 699 N N . LEU A 1 86 ? -18.796 -0.312 41.429 1.00 82.50 86 LEU A N 1
ATOM 700 C CA . LEU A 1 86 ? -19.525 -1.326 42.205 1.00 82.50 86 LEU A CA 1
ATOM 701 C C . LEU A 1 86 ? -18.704 -1.857 43.392 1.00 82.50 86 LEU A C 1
ATOM 703 O O . LEU A 1 86 ? -19.220 -2.020 44.492 1.00 82.50 86 LEU A O 1
ATOM 707 N N . LYS A 1 87 ? -17.406 -2.122 43.186 1.00 80.25 87 LYS A N 1
ATOM 708 C CA . LYS A 1 87 ? -16.507 -2.583 44.259 1.00 80.25 87 LYS A CA 1
ATOM 709 C C . LYS A 1 87 ? -16.267 -1.525 45.340 1.00 80.25 87 LYS A C 1
ATOM 711 O O . LYS A 1 87 ? -15.971 -1.891 46.473 1.00 80.25 87 LYS A O 1
ATOM 716 N N . ARG A 1 88 ? -16.346 -0.233 45.008 1.00 77.38 88 ARG A N 1
ATOM 717 C CA . ARG A 1 88 ? -16.225 0.863 45.984 1.00 77.38 88 ARG A CA 1
ATOM 718 C C . ARG A 1 88 ? -17.498 0.992 46.822 1.00 77.38 88 ARG A C 1
ATOM 720 O O . ARG A 1 88 ? -17.409 1.107 48.038 1.00 77.38 88 ARG A O 1
ATOM 727 N N . GLU A 1 89 ? -18.663 0.894 46.189 1.00 76.00 89 GLU A N 1
ATOM 728 C CA . GLU A 1 89 ? -19.968 0.984 46.857 1.00 76.00 89 GLU A CA 1
ATOM 729 C C . GLU A 1 89 ? -20.211 -0.183 47.825 1.00 76.00 89 GLU A C 1
ATOM 731 O O . GLU A 1 89 ? -20.605 0.039 48.972 1.00 76.00 89 GLU A O 1
ATOM 736 N N . THR A 1 90 ? -19.892 -1.418 47.417 1.00 76.81 90 THR A N 1
ATOM 737 C CA . THR A 1 90 ? -20.027 -2.601 48.287 1.00 76.81 90 THR A CA 1
ATOM 738 C C . THR A 1 90 ? -19.060 -2.575 49.469 1.00 76.81 90 THR A C 1
ATOM 740 O O . THR A 1 90 ? -19.427 -2.978 50.573 1.00 76.81 90 THR A O 1
ATOM 743 N N . LYS A 1 91 ? -17.842 -2.053 49.275 1.00 73.44 91 LYS A N 1
ATOM 744 C CA . LYS A 1 91 ? -16.850 -1.911 50.349 1.00 73.44 91 LYS A CA 1
ATOM 745 C C . LYS A 1 91 ? -17.255 -0.846 51.373 1.00 73.44 91 LYS A C 1
ATOM 747 O O . LYS A 1 91 ? -17.075 -1.069 52.565 1.00 73.44 91 LYS A O 1
ATOM 752 N N . ASN A 1 92 ? -17.856 0.260 50.931 1.00 68.12 92 ASN A N 1
ATOM 753 C CA . ASN A 1 92 ? -18.355 1.308 51.826 1.00 68.12 92 ASN A CA 1
ATOM 754 C C . ASN A 1 92 ? -19.569 0.844 52.652 1.00 68.12 92 ASN A C 1
ATOM 756 O O . ASN A 1 92 ? -19.616 1.102 53.850 1.00 68.12 92 ASN A O 1
ATOM 760 N N . HIS A 1 93 ? -20.509 0.100 52.056 1.00 65.12 93 HIS A N 1
ATOM 761 C CA . HIS A 1 93 ? -21.655 -0.461 52.790 1.00 65.12 93 HIS A CA 1
ATOM 762 C C . HIS A 1 93 ? -21.258 -1.550 53.801 1.00 65.12 93 HIS A C 1
ATOM 764 O O . HIS A 1 93 ? -21.854 -1.642 54.872 1.00 65.12 93 HIS A O 1
ATOM 770 N N . GLY A 1 94 ? -20.240 -2.363 53.495 1.00 61.38 94 GLY A N 1
ATOM 771 C CA . GLY A 1 94 ? -19.714 -3.367 54.426 1.00 61.38 94 GLY A CA 1
ATOM 772 C C . GLY A 1 94 ? -19.000 -2.777 55.650 1.00 61.38 94 GLY A C 1
ATOM 773 O O . GLY A 1 94 ? -18.932 -3.439 56.680 1.00 61.38 94 GLY A O 1
ATOM 774 N N . ASN A 1 95 ? -18.509 -1.536 55.555 1.00 60.22 95 ASN A N 1
ATOM 775 C CA . ASN A 1 95 ? -17.820 -0.836 56.644 1.00 60.22 95 ASN A CA 1
ATOM 776 C C . ASN A 1 95 ? -18.765 -0.056 57.580 1.00 60.22 95 ASN A C 1
ATOM 778 O O . ASN A 1 95 ? -18.328 0.345 58.646 1.00 60.22 95 ASN A O 1
ATOM 782 N N . MET A 1 96 ? -20.032 0.165 57.197 1.00 56.66 96 MET A N 1
ATOM 783 C CA . MET A 1 96 ? -21.055 0.803 58.053 1.00 56.66 96 MET A CA 1
ATOM 784 C C . MET A 1 96 ? -21.846 -0.194 58.91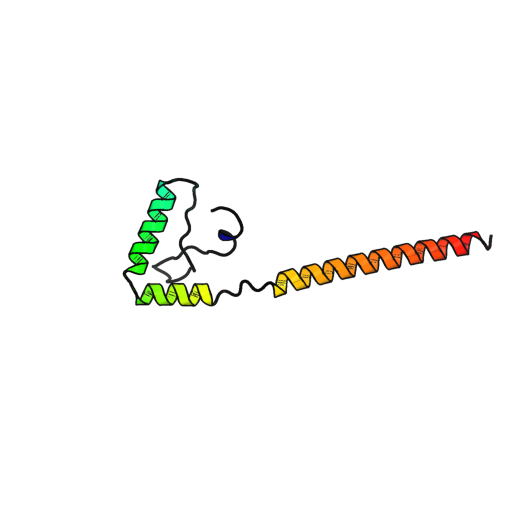5 1.00 56.66 96 MET A C 1
ATOM 786 O O . MET A 1 96 ? -22.604 0.220 59.785 1.00 56.66 96 MET A O 1
ATOM 790 N N . LYS A 1 97 ? -21.725 -1.502 58.648 1.00 54.88 97 LYS A N 1
ATOM 791 C CA . LYS A 1 97 ? -22.420 -2.572 59.390 1.00 54.88 97 LYS A CA 1
ATOM 792 C C . LYS A 1 97 ? -21.518 -3.313 60.393 1.00 54.88 97 LYS A C 1
ATOM 794 O O . LYS A 1 97 ? -21.904 -4.376 60.875 1.00 54.88 97 LYS A O 1
ATOM 799 N N . LYS A 1 98 ? -20.329 -2.781 60.670 1.00 47.72 98 LYS A N 1
ATOM 800 C CA . LYS A 1 98 ? -19.437 -3.178 61.766 1.00 47.72 98 LYS A CA 1
ATOM 801 C C . LYS A 1 98 ? -19.251 -1.983 62.682 1.00 47.72 98 LYS A C 1
ATOM 803 O O . LYS A 1 98 ? -19.099 -2.229 63.893 1.00 47.72 98 LYS A O 1
#

pLDDT: mean 84.11, std 12.36, range [45.16, 96.69]

Foldseek 3Di:
DDPPCVVQWDDQDPVVLDTQAFDFDDPDPVSVVVSVVVVVVQVVVVVSVVSSPVVSVPDPPDCVVVVVVVVVVVVVVVVVVVVVVVVVVVVVVVVVVD

Sequence (98 aa):
AVGGLLDTVTDYNPKTGRGNGFLFTSYSSNDLLFALTRALENYQRQSTWQTLVRRAMKESYSWTLPAKKYIILYRKTIRKIKNQNLKRETKNHGNMKK